Protein AF-A0A1C2GL85-F1 (afdb_monomer)

Solvent-accessible surface area (backbone atoms only — not comparable to full-atom values): 6783 Å² total; per-residue (Å²): 135,82,79,80,76,78,72,46,73,66,48,56,49,53,23,52,53,32,42,48,67,6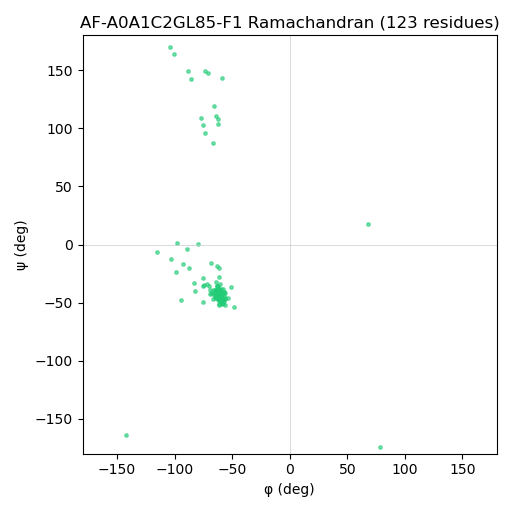2,24,60,79,27,53,55,31,59,80,40,59,85,37,67,68,52,50,49,59,36,50,72,70,72,46,60,69,70,58,51,50,51,50,23,42,49,40,22,52,33,21,50,43,65,75,44,99,60,60,70,67,62,38,53,52,32,53,50,53,53,48,52,51,27,53,50,47,23,52,51,32,37,74,73,74,34,91,44,71,66,23,51,46,24,52,52,54,43,52,37,50,52,50,19,52,56,33,48,49,57,72,77,111

Structure (mmCIF, N/CA/C/O backbone):
data_AF-A0A1C2GL85-F1
#
_entry.id   AF-A0A1C2GL85-F1
#
loop_
_atom_site.group_PDB
_atom_site.id
_atom_site.type_symbol
_atom_site.label_atom_id
_atom_site.label_alt_id
_atom_site.label_comp_id
_atom_site.label_asym_id
_atom_site.label_entity_id
_atom_site.label_seq_id
_atom_site.pdbx_PDB_ins_code
_atom_site.Cartn_x
_atom_site.Cartn_y
_atom_site.Cartn_z
_atom_site.occupancy
_atom_site.B_iso_or_equiv
_atom_site.auth_seq_id
_atom_site.auth_comp_id
_atom_site.auth_asym_id
_atom_site.auth_atom_id
_atom_site.pdbx_PDB_model_num
ATOM 1 N N . MET A 1 1 ? -15.290 -20.965 23.414 1.00 40.91 1 MET A N 1
ATOM 2 C CA . MET A 1 1 ? -14.729 -19.847 24.200 1.00 40.91 1 MET A CA 1
ATOM 3 C C . MET A 1 1 ? -14.208 -18.821 23.206 1.00 40.91 1 MET A C 1
ATOM 5 O O . MET A 1 1 ? -13.101 -18.961 22.709 1.00 40.91 1 MET A O 1
ATOM 9 N N . THR A 1 2 ? -15.055 -17.884 22.784 1.00 45.62 2 THR A N 1
ATOM 10 C CA . THR A 1 2 ? -14.662 -16.800 21.875 1.00 45.62 2 THR A CA 1
ATOM 11 C C . THR A 1 2 ? -13.901 -15.774 22.701 1.00 45.62 2 THR A C 1
ATOM 13 O O . THR A 1 2 ? -14.477 -15.135 23.577 1.00 45.62 2 THR A O 1
ATOM 16 N N . THR A 1 3 ? -12.591 -15.668 22.499 1.00 53.28 3 THR A N 1
ATOM 17 C CA . THR A 1 3 ? -11.799 -14.589 23.093 1.00 53.28 3 THR A CA 1
ATOM 18 C C . THR A 1 3 ? -12.322 -13.268 22.548 1.00 53.28 3 THR A C 1
ATOM 20 O O . THR A 1 3 ? -12.123 -12.974 21.369 1.00 53.28 3 THR A O 1
ATOM 23 N N . ASP A 1 4 ? -13.012 -12.507 23.389 1.00 55.94 4 ASP A N 1
ATOM 24 C CA . ASP A 1 4 ? -13.509 -11.177 23.065 1.00 55.94 4 ASP A CA 1
ATOM 25 C C . ASP A 1 4 ? -12.302 -10.265 22.778 1.00 55.94 4 ASP A C 1
ATOM 27 O O . ASP A 1 4 ? -11.515 -9.924 23.671 1.00 55.94 4 ASP A O 1
ATOM 31 N N . LYS A 1 5 ? -12.051 -9.972 21.495 1.00 62.50 5 LYS A N 1
ATOM 32 C CA . LYS A 1 5 ? -10.916 -9.142 21.074 1.00 62.50 5 LYS A CA 1
ATOM 33 C C . LYS A 1 5 ? -11.233 -7.695 21.429 1.00 62.50 5 LYS A C 1
ATOM 35 O O . LYS A 1 5 ? -11.849 -6.967 20.661 1.00 62.50 5 LYS A O 1
ATOM 40 N N . LYS A 1 6 ? -10.750 -7.235 22.583 1.00 73.69 6 LYS A N 1
ATOM 41 C CA . LYS A 1 6 ? -10.899 -5.830 22.977 1.00 73.69 6 LYS A CA 1
ATOM 42 C C . LYS A 1 6 ? -10.151 -4.909 22.004 1.00 73.69 6 LYS A C 1
ATOM 44 O O . LYS A 1 6 ? -8.920 -4.855 22.009 1.00 73.69 6 LYS A O 1
ATOM 49 N N . VAL A 1 7 ? -10.891 -4.138 21.207 1.00 84.69 7 VAL A N 1
ATOM 50 C CA . VAL A 1 7 ? -10.328 -3.087 20.347 1.00 84.69 7 VAL A CA 1
ATOM 51 C C . VAL A 1 7 ? -9.723 -1.986 21.219 1.00 84.69 7 VAL A C 1
ATOM 53 O O . VAL A 1 7 ? -10.416 -1.345 22.011 1.00 84.69 7 VAL A O 1
ATOM 56 N N . THR A 1 8 ? -8.419 -1.741 21.082 1.00 92.50 8 THR A N 1
ATOM 57 C CA . THR A 1 8 ? -7.708 -0.714 21.863 1.00 92.50 8 THR A CA 1
ATOM 58 C C . THR A 1 8 ? -7.485 0.564 21.051 1.00 92.50 8 THR A C 1
ATOM 60 O O . THR A 1 8 ? -7.555 0.561 19.820 1.00 92.50 8 THR A O 1
ATOM 63 N N . LYS A 1 9 ? -7.150 1.677 21.725 1.00 91.50 9 LYS A N 1
ATOM 64 C CA . LYS A 1 9 ? -6.709 2.911 21.043 1.00 91.50 9 LYS A CA 1
ATOM 65 C C . LYS A 1 9 ? -5.484 2.653 20.156 1.00 91.50 9 LYS A C 1
ATOM 67 O O . LYS A 1 9 ? -5.448 3.131 19.028 1.00 91.50 9 LYS A O 1
ATOM 72 N N . ALA A 1 10 ? -4.536 1.844 20.633 1.00 93.00 10 ALA A N 1
ATOM 73 C CA . ALA A 1 10 ? -3.351 1.460 19.871 1.00 93.00 10 ALA A CA 1
ATOM 74 C C . ALA A 1 10 ? -3.717 0.716 18.577 1.00 93.00 10 ALA A C 1
ATOM 76 O O . ALA A 1 10 ? -3.162 1.018 17.527 1.00 93.00 10 ALA A O 1
ATOM 77 N N . THR A 1 11 ? -4.710 -0.180 18.620 1.00 93.12 11 THR A N 1
ATOM 78 C CA . THR A 1 11 ? -5.214 -0.888 17.431 1.00 93.12 11 THR A CA 1
ATOM 79 C C . THR A 1 11 ? -5.676 0.091 16.350 1.00 93.12 11 THR A C 1
ATOM 81 O O . THR A 1 11 ? -5.276 -0.033 15.195 1.00 93.12 11 THR A O 1
ATOM 84 N N . LYS A 1 12 ? -6.460 1.108 16.731 1.00 93.38 12 LYS A N 1
ATOM 85 C CA . LYS A 1 12 ? -6.938 2.142 15.800 1.00 93.38 12 LYS A CA 1
ATOM 86 C C . LYS A 1 12 ? -5.801 2.993 15.240 1.00 93.38 12 LYS A C 1
ATOM 88 O O . LYS A 1 12 ? -5.792 3.274 14.047 1.00 93.38 12 LYS A O 1
ATOM 93 N N . VAL A 1 13 ? -4.843 3.376 16.084 1.00 96.38 13 VAL A N 1
ATOM 94 C CA . VAL A 1 13 ? -3.675 4.165 15.667 1.00 96.38 13 VAL A CA 1
ATOM 95 C C . VAL A 1 13 ? -2.826 3.390 14.657 1.00 96.38 13 VAL A C 1
ATOM 97 O O . VAL A 1 13 ? -2.493 3.937 13.611 1.00 96.38 13 VAL A O 1
ATOM 100 N N . ILE A 1 14 ? -2.538 2.110 14.912 1.00 96.50 14 ILE A N 1
ATOM 101 C CA . ILE A 1 14 ? -1.750 1.270 13.996 1.00 96.50 14 ILE A CA 1
ATOM 102 C C . ILE A 1 14 ? -2.455 1.126 12.644 1.00 96.50 14 ILE A C 1
ATOM 104 O O . ILE A 1 14 ? -1.814 1.305 11.608 1.00 96.50 14 ILE A O 1
ATOM 108 N N . TYR A 1 15 ? -3.769 0.869 12.640 1.00 96.12 15 TYR A N 1
ATOM 109 C CA . TYR A 1 15 ? -4.556 0.823 11.404 1.00 96.12 15 TYR A CA 1
ATOM 110 C C . TYR A 1 15 ? -4.432 2.124 10.606 1.00 96.12 15 TYR A C 1
ATOM 112 O O . TYR A 1 15 ? -4.089 2.084 9.428 1.00 96.12 15 TYR A O 1
ATOM 120 N N . TRP A 1 16 ? -4.671 3.280 11.229 1.00 97.19 16 TRP A N 1
ATOM 121 C CA . TRP A 1 16 ? -4.659 4.548 10.499 1.00 97.19 16 TRP A CA 1
ATOM 122 C C . TRP A 1 16 ? -3.263 4.949 10.024 1.00 97.19 16 TRP A C 1
ATOM 124 O O . TRP A 1 16 ? -3.134 5.392 8.888 1.00 97.19 16 TRP A O 1
ATOM 134 N N . ILE A 1 17 ? -2.214 4.734 10.826 1.00 97.62 17 ILE A N 1
ATOM 135 C CA . ILE A 1 17 ? -0.831 5.015 10.407 1.00 97.62 17 ILE A CA 1
ATOM 136 C C . ILE A 1 17 ? -0.459 4.161 9.194 1.00 97.62 17 ILE A C 1
ATOM 138 O O . ILE A 1 17 ? -0.019 4.696 8.179 1.00 97.62 17 ILE A O 1
ATOM 142 N N . THR A 1 18 ? -0.663 2.844 9.277 1.00 97.31 18 THR A N 1
ATOM 143 C CA . THR A 1 18 ? -0.312 1.927 8.179 1.00 97.31 18 THR A CA 1
ATOM 144 C C . THR A 1 18 ? -1.146 2.196 6.928 1.00 97.31 18 THR A C 1
ATOM 146 O O . THR A 1 18 ? -0.604 2.223 5.829 1.00 97.31 18 THR A O 1
ATOM 149 N N . THR A 1 19 ? -2.439 2.488 7.080 1.00 96.88 19 THR A N 1
ATOM 150 C CA . THR A 1 19 ? -3.327 2.822 5.956 1.00 96.88 19 THR A CA 1
ATOM 151 C C . THR A 1 19 ? -2.920 4.124 5.273 1.00 96.88 19 THR A C 1
ATOM 153 O O . THR A 1 19 ? -2.820 4.157 4.049 1.00 96.88 19 THR A O 1
ATOM 156 N N . CYS A 1 20 ? -2.628 5.183 6.033 1.00 97.00 20 CYS A N 1
ATOM 157 C CA . CYS A 1 20 ? -2.162 6.450 5.469 1.00 97.00 20 CYS A CA 1
ATOM 158 C C . CYS A 1 20 ? -0.806 6.300 4.771 1.00 97.00 20 CYS A C 1
ATOM 160 O O . CYS A 1 20 ? -0.614 6.873 3.701 1.00 97.00 20 CYS A O 1
ATOM 162 N N . LEU A 1 21 ? 0.108 5.507 5.339 1.00 97.12 21 LEU A N 1
ATOM 163 C CA . LEU A 1 21 ? 1.424 5.254 4.753 1.00 97.12 21 LEU A CA 1
ATOM 164 C C . LEU A 1 21 ? 1.331 4.546 3.392 1.00 97.12 21 LEU A C 1
ATOM 166 O O . LEU A 1 21 ? 2.109 4.858 2.496 1.00 97.12 21 LEU A O 1
ATOM 170 N N . ILE A 1 22 ? 0.359 3.643 3.216 1.00 96.69 22 ILE A N 1
ATOM 171 C CA . ILE A 1 22 ? 0.082 3.017 1.917 1.00 96.69 22 ILE A CA 1
ATOM 172 C C . ILE A 1 22 ? -0.638 3.973 0.972 1.00 96.69 22 ILE A C 1
ATOM 174 O O . ILE A 1 22 ? -0.231 4.091 -0.178 1.00 96.69 22 ILE A O 1
ATOM 178 N N . ALA A 1 23 ? -1.716 4.613 1.429 1.00 95.94 23 ALA A N 1
ATOM 179 C CA . ALA A 1 23 ? -2.683 5.266 0.552 1.00 95.94 23 ALA A CA 1
ATOM 180 C C . ALA A 1 23 ? -2.252 6.668 0.097 1.00 95.94 23 ALA A C 1
ATOM 182 O O . ALA A 1 23 ? -2.446 7.010 -1.069 1.00 95.94 23 ALA A O 1
ATOM 183 N N . LEU A 1 24 ? -1.654 7.480 0.978 1.00 95.25 24 LEU A N 1
ATOM 184 C CA . LEU A 1 24 ? -1.307 8.870 0.654 1.00 95.25 24 LEU A CA 1
ATOM 185 C C . LEU A 1 24 ? -0.343 8.995 -0.539 1.00 95.25 24 LEU A C 1
ATOM 187 O O . LEU A 1 24 ? -0.623 9.824 -1.408 1.00 95.25 24 LEU A O 1
ATOM 191 N N . PRO A 1 25 ? 0.724 8.176 -0.660 1.00 93.19 25 PRO A N 1
ATOM 192 C CA . PRO A 1 25 ? 1.623 8.252 -1.813 1.00 93.19 25 PRO A CA 1
ATOM 193 C C . PRO A 1 25 ? 0.959 7.920 -3.158 1.00 93.19 25 PRO A C 1
ATOM 195 O O . PRO A 1 25 ? 1.492 8.289 -4.197 1.00 93.19 25 PRO A O 1
ATOM 198 N N . GLN A 1 26 ? -0.199 7.249 -3.161 1.00 93.19 26 GLN A N 1
ATOM 199 C CA . GLN A 1 26 ? -0.866 6.793 -4.390 1.00 93.19 26 GLN A CA 1
ATOM 200 C C . GLN A 1 26 ? -1.895 7.790 -4.935 1.00 93.19 26 GLN A C 1
ATOM 202 O O . GLN A 1 26 ? -2.313 7.694 -6.092 1.00 93.19 26 GLN A O 1
ATOM 207 N N . LEU A 1 27 ? -2.323 8.755 -4.115 1.00 93.25 27 LEU A N 1
ATOM 208 C CA . LEU A 1 27 ? -3.316 9.762 -4.501 1.00 93.25 27 LEU A CA 1
ATOM 209 C C . LEU A 1 27 ? -2.875 10.648 -5.679 1.00 93.25 27 LEU A C 1
ATOM 211 O O . LEU A 1 27 ? -3.717 10.937 -6.528 1.00 93.25 27 LEU A O 1
ATOM 215 N N . PRO A 1 28 ? -1.596 11.061 -5.798 1.00 88.88 28 PRO A N 1
ATOM 216 C CA . PRO A 1 28 ? -1.151 11.860 -6.938 1.00 88.88 28 PRO A CA 1
ATOM 217 C C . PRO A 1 28 ? -1.152 11.100 -8.270 1.00 88.88 28 PRO A C 1
ATOM 219 O O . PRO A 1 28 ? -1.096 11.741 -9.317 1.00 88.88 28 PRO A O 1
ATOM 222 N N . GLY A 1 29 ? -1.218 9.761 -8.247 1.00 82.81 29 GLY A N 1
ATOM 223 C CA . GLY A 1 29 ? -1.035 8.898 -9.416 1.00 82.81 29 GLY A CA 1
ATOM 224 C C . GLY A 1 29 ? -1.855 9.339 -10.626 1.00 82.81 29 GLY A C 1
ATOM 225 O O . GLY A 1 29 ? -1.282 9.608 -11.679 1.00 82.81 29 GLY A O 1
ATOM 226 N N . ALA A 1 30 ? -3.169 9.509 -10.462 1.00 85.19 30 ALA A N 1
ATOM 227 C CA . ALA A 1 30 ? -4.066 9.937 -11.538 1.00 85.19 30 ALA A CA 1
ATOM 228 C C . ALA A 1 30 ? -3.742 11.330 -12.121 1.00 85.19 30 ALA A C 1
ATOM 230 O O . ALA A 1 30 ? -4.003 11.583 -13.295 1.00 85.19 30 ALA A O 1
ATOM 231 N N . PHE A 1 31 ? -3.147 12.229 -11.334 1.00 84.12 31 PHE A N 1
ATOM 232 C CA . PHE A 1 31 ? -2.786 13.581 -11.778 1.00 84.12 31 PHE A CA 1
ATOM 233 C C . PHE A 1 31 ? -1.399 13.642 -12.434 1.00 84.12 31 PHE A C 1
ATOM 235 O O . PHE A 1 31 ? -1.111 14.572 -13.186 1.00 84.12 31 PHE A O 1
ATOM 242 N N . MET A 1 32 ? -0.539 12.652 -12.176 1.00 83.62 32 MET A N 1
ATOM 243 C CA . MET A 1 32 ? 0.856 12.635 -12.630 1.00 83.62 32 MET A CA 1
ATOM 244 C C . MET A 1 32 ? 1.097 11.814 -13.904 1.00 83.62 32 MET A C 1
ATOM 246 O O . MET A 1 32 ? 2.228 11.773 -14.388 1.00 83.62 32 MET A O 1
ATOM 250 N N . ILE A 1 33 ? 0.055 11.219 -14.492 1.00 83.56 33 ILE A N 1
ATOM 251 C CA . ILE A 1 33 ? 0.134 10.327 -15.665 1.00 83.56 33 ILE A CA 1
ATOM 252 C C . ILE A 1 33 ? 0.929 10.933 -16.837 1.00 83.56 33 ILE A C 1
ATOM 254 O O . ILE A 1 33 ? 1.665 10.232 -17.527 1.00 83.56 33 ILE A O 1
ATOM 258 N N . ASN A 1 34 ? 0.815 12.243 -17.063 1.00 82.69 34 ASN A N 1
ATOM 259 C CA . ASN A 1 34 ? 1.470 12.908 -18.193 1.00 82.69 34 ASN A CA 1
ATOM 260 C C . ASN A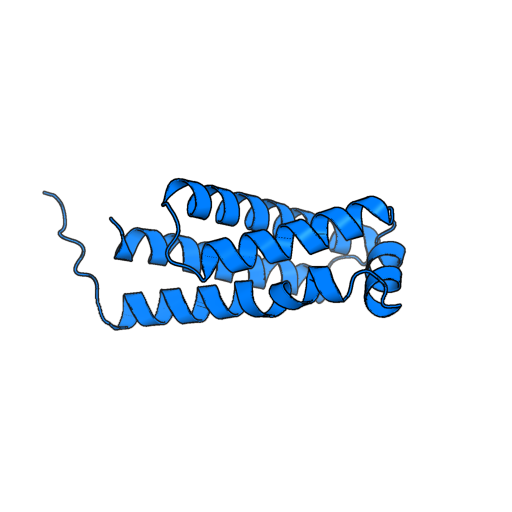 1 34 ? 2.890 13.412 -17.898 1.00 82.69 34 ASN A C 1
ATOM 262 O O . ASN A 1 34 ? 3.544 13.915 -18.815 1.00 82.69 34 ASN A O 1
ATOM 266 N N . THR A 1 35 ? 3.366 13.279 -16.658 1.00 85.00 35 THR A N 1
ATOM 267 C CA . THR A 1 35 ? 4.696 13.750 -16.253 1.00 85.00 35 THR A CA 1
ATOM 268 C C . THR A 1 35 ? 5.799 12.851 -16.803 1.00 85.00 35 THR A C 1
ATOM 270 O O . THR A 1 35 ? 5.620 11.640 -16.952 1.00 85.00 35 THR A O 1
ATOM 273 N N . ASP A 1 36 ? 6.965 13.436 -17.072 1.00 83.88 36 ASP A N 1
ATOM 274 C CA . ASP A 1 36 ? 8.118 12.680 -17.570 1.00 83.88 36 ASP A CA 1
ATOM 275 C C . ASP A 1 36 ? 8.611 11.653 -16.549 1.00 83.88 36 ASP A C 1
ATOM 277 O O . ASP A 1 36 ? 9.017 10.564 -16.933 1.00 83.88 36 ASP A O 1
ATOM 281 N N . ILE A 1 37 ? 8.475 11.950 -15.253 1.00 78.94 37 ILE A N 1
ATOM 282 C CA . ILE A 1 37 ? 8.810 11.029 -14.159 1.00 78.94 37 ILE A CA 1
ATOM 283 C C . ILE A 1 37 ? 7.982 9.740 -14.265 1.00 78.94 37 ILE A C 1
ATOM 285 O O . ILE A 1 37 ? 8.539 8.644 -14.222 1.00 78.94 37 ILE A O 1
ATOM 289 N N . ALA A 1 38 ? 6.662 9.854 -14.455 1.00 76.75 38 ALA A N 1
ATOM 290 C CA . ALA A 1 38 ? 5.787 8.689 -14.586 1.00 76.75 38 ALA A CA 1
ATOM 291 C C . ALA A 1 38 ? 6.128 7.862 -15.840 1.00 76.75 38 ALA A C 1
ATOM 293 O O . ALA A 1 38 ? 6.252 6.634 -15.777 1.00 76.75 38 ALA A O 1
ATOM 294 N N . LYS A 1 39 ? 6.345 8.541 -16.973 1.00 79.94 39 LYS A N 1
ATOM 295 C CA . LYS A 1 39 ? 6.694 7.897 -18.248 1.00 79.94 39 LYS A CA 1
ATOM 296 C C . LYS A 1 39 ? 8.047 7.188 -18.189 1.00 79.94 39 LYS A C 1
ATOM 298 O O . LYS A 1 39 ? 8.162 6.073 -18.684 1.00 79.94 39 LYS A O 1
ATOM 303 N N . GLN A 1 40 ? 9.054 7.806 -17.573 1.00 81.56 40 GLN A N 1
ATOM 304 C CA . GLN A 1 40 ? 10.388 7.223 -17.429 1.00 81.56 40 GLN A CA 1
ATOM 305 C C . GLN A 1 40 ? 10.380 6.018 -16.487 1.00 81.56 40 GLN A C 1
ATOM 307 O O . GLN A 1 40 ? 10.976 4.998 -16.821 1.00 81.56 40 GLN A O 1
ATOM 312 N N . GLY A 1 41 ? 9.656 6.092 -15.363 1.00 76.31 41 GLY A N 1
ATOM 313 C CA . GLY A 1 41 ? 9.571 4.985 -14.406 1.00 76.31 41 GLY A CA 1
ATOM 314 C C . GLY A 1 41 ? 8.985 3.706 -15.012 1.00 76.31 41 GLY A C 1
ATOM 315 O O . GLY A 1 41 ? 9.479 2.613 -14.753 1.00 76.31 41 GLY A O 1
ATOM 316 N N . THR A 1 42 ? 7.973 3.826 -15.874 1.00 77.88 42 THR A N 1
ATOM 317 C CA . THR A 1 42 ? 7.370 2.656 -16.540 1.00 77.88 42 THR A CA 1
ATOM 318 C C . THR A 1 42 ? 8.119 2.200 -17.784 1.00 77.88 42 THR A C 1
ATOM 320 O O . THR A 1 42 ? 8.204 0.995 -18.020 1.00 77.88 42 THR A O 1
ATOM 323 N N . ALA A 1 43 ? 8.727 3.126 -18.530 1.00 84.06 43 ALA A N 1
ATOM 324 C CA . ALA A 1 43 ? 9.608 2.786 -19.643 1.00 84.06 43 ALA A CA 1
ATOM 325 C C . ALA A 1 43 ? 10.850 2.011 -19.177 1.00 84.06 43 ALA A C 1
ATOM 327 O O . ALA A 1 43 ? 11.245 1.054 -19.839 1.00 84.06 43 ALA A O 1
ATOM 328 N N . HIS A 1 44 ? 11.420 2.377 -18.022 1.00 85.88 44 HIS A N 1
ATOM 329 C CA . HIS A 1 44 ? 12.532 1.656 -17.390 1.00 85.88 44 HIS A CA 1
ATOM 330 C C . HIS A 1 44 ? 12.182 0.188 -17.116 1.00 85.88 44 HIS A C 1
ATOM 332 O O . HIS A 1 44 ? 12.970 -0.705 -17.401 1.00 85.88 44 HIS A O 1
ATOM 338 N N . LEU A 1 45 ? 10.952 -0.068 -16.662 1.00 85.56 45 LEU A N 1
ATOM 339 C CA . LEU A 1 45 ? 10.437 -1.418 -16.413 1.00 85.56 45 LEU A CA 1
ATOM 340 C C . LEU A 1 45 ? 9.973 -2.156 -17.685 1.00 85.56 45 LEU A C 1
ATOM 342 O O . LEU A 1 45 ? 9.473 -3.277 -17.591 1.00 85.56 45 LEU A O 1
ATOM 346 N N . GLY A 1 46 ? 10.085 -1.542 -18.867 1.00 86.75 46 GLY A N 1
ATOM 347 C CA . GLY A 1 46 ? 9.618 -2.118 -20.133 1.00 86.75 46 GLY A CA 1
ATOM 348 C C . GLY A 1 46 ? 8.093 -2.239 -20.246 1.00 86.75 46 GLY A C 1
ATOM 349 O O . GLY A 1 46 ? 7.597 -2.998 -21.082 1.00 86.75 46 GLY A O 1
ATOM 350 N N . LEU A 1 47 ? 7.335 -1.519 -19.412 1.00 87.38 47 LEU A N 1
ATOM 351 C CA . LEU A 1 47 ? 5.875 -1.595 -19.376 1.00 87.38 47 LEU A CA 1
ATOM 352 C C . LEU A 1 47 ? 5.241 -0.654 -20.413 1.00 87.38 47 LEU A C 1
ATOM 354 O O . LEU A 1 47 ? 5.712 0.469 -20.613 1.00 87.38 47 LEU A O 1
ATOM 358 N N . PRO A 1 48 ? 4.139 -1.065 -21.064 1.00 89.06 48 PRO A N 1
ATOM 359 C CA . PRO A 1 48 ? 3.458 -0.212 -22.024 1.00 89.06 48 PRO A CA 1
ATOM 360 C C . PRO A 1 48 ? 2.744 0.953 -21.327 1.00 89.06 48 PRO A C 1
ATOM 362 O O . PRO A 1 48 ? 2.202 0.816 -20.231 1.00 89.06 48 PRO A O 1
ATOM 365 N N . HIS A 1 49 ? 2.668 2.101 -22.007 1.00 85.69 49 HIS A N 1
ATOM 366 C CA . HIS A 1 49 ? 2.105 3.325 -21.428 1.00 85.69 49 HIS A CA 1
ATOM 367 C C . HIS A 1 49 ? 0.650 3.170 -20.955 1.00 85.69 49 HIS A C 1
ATOM 369 O O . HIS A 1 49 ? 0.296 3.692 -19.905 1.00 85.69 49 HIS A O 1
ATOM 375 N N . TRP A 1 50 ? -0.196 2.426 -21.676 1.00 88.25 50 TRP A N 1
ATOM 376 C CA . TRP A 1 50 ? -1.592 2.220 -21.269 1.00 88.25 50 TRP A CA 1
ATOM 377 C C . TRP A 1 50 ? -1.712 1.524 -19.902 1.00 88.25 50 TRP A C 1
ATOM 379 O O . TRP A 1 50 ? -2.600 1.873 -19.128 1.00 88.25 50 TRP A O 1
ATOM 389 N N . LEU A 1 51 ? -0.785 0.616 -19.570 1.00 89.00 51 LEU A N 1
ATOM 390 C CA . LEU A 1 51 ? -0.767 -0.091 -18.287 1.00 89.00 51 LEU A CA 1
ATOM 391 C C . LEU A 1 51 ? -0.358 0.844 -17.146 1.00 89.00 51 LEU A C 1
ATOM 393 O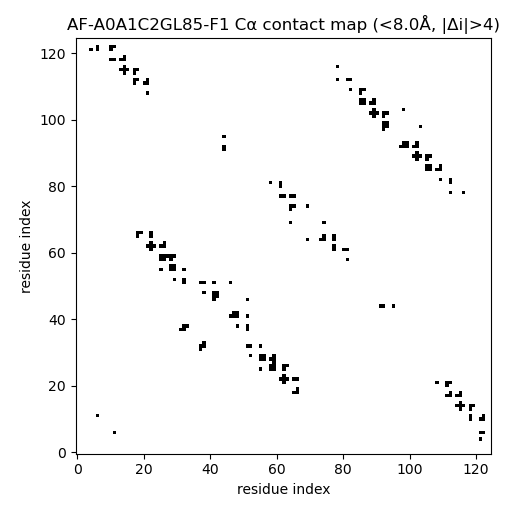 O . LEU A 1 51 ? -0.882 0.742 -16.041 1.00 89.00 51 LEU A O 1
ATOM 397 N N . MET A 1 52 ? 0.534 1.800 -17.419 1.00 86.50 52 MET A N 1
ATOM 398 C CA . MET A 1 52 ? 0.847 2.871 -16.473 1.00 86.50 52 MET A CA 1
ATOM 399 C C . MET A 1 52 ? -0.400 3.694 -16.142 1.00 86.50 52 MET A C 1
ATOM 401 O O . MET A 1 52 ? -0.686 3.915 -14.970 1.00 86.50 52 MET A O 1
ATOM 405 N N . VAL A 1 53 ? -1.142 4.137 -17.166 1.00 90.31 53 VAL A N 1
ATOM 406 C CA . VAL A 1 53 ? -2.378 4.920 -16.994 1.00 90.31 53 VAL A CA 1
ATOM 407 C C . VAL A 1 53 ? -3.381 4.146 -16.137 1.00 90.31 53 VAL A C 1
ATOM 409 O O . VAL A 1 53 ? -3.913 4.689 -15.167 1.00 90.31 53 VAL A O 1
ATOM 412 N N . GLU A 1 54 ? -3.602 2.873 -16.466 1.00 92.31 54 GLU A N 1
ATOM 413 C CA . GLU A 1 54 ? -4.493 1.980 -15.725 1.00 92.31 54 GLU A CA 1
ATOM 414 C C . GLU A 1 54 ? -4.066 1.840 -14.258 1.00 92.31 54 GLU A C 1
ATOM 416 O O . GLU A 1 54 ? -4.870 2.085 -13.357 1.00 92.31 54 GLU A O 1
ATOM 421 N N . ALA A 1 55 ? -2.792 1.525 -14.008 1.00 91.12 55 ALA A N 1
ATOM 422 C CA . ALA A 1 55 ? -2.257 1.363 -12.660 1.00 91.12 55 ALA A CA 1
ATOM 423 C C . ALA A 1 55 ? -2.336 2.664 -11.847 1.00 91.12 55 ALA A C 1
ATOM 425 O O . ALA A 1 55 ? -2.703 2.635 -10.672 1.00 91.12 55 ALA A O 1
ATOM 426 N N . SER A 1 56 ? -2.047 3.817 -12.456 1.00 91.75 56 SER A N 1
ATOM 427 C CA . SER A 1 56 ? -2.148 5.124 -11.801 1.00 91.75 56 SER A CA 1
ATOM 428 C C . SER A 1 56 ? -3.579 5.440 -11.363 1.00 91.75 56 SER A C 1
ATOM 430 O O . SER A 1 56 ? -3.788 5.836 -10.216 1.00 91.75 56 SER A O 1
ATOM 432 N N . ILE A 1 57 ? -4.568 5.233 -12.239 1.00 93.94 57 ILE A N 1
ATOM 433 C CA . ILE A 1 57 ? -5.984 5.458 -11.911 1.00 93.94 57 ILE A CA 1
ATOM 434 C C . ILE A 1 57 ? -6.449 4.452 -10.851 1.00 93.94 57 ILE A C 1
ATOM 436 O O . ILE A 1 57 ? -7.055 4.842 -9.849 1.00 93.94 57 ILE A O 1
ATOM 440 N N . GLY A 1 58 ? -6.129 3.169 -11.040 1.00 95.12 58 GLY A N 1
ATOM 441 C CA . GLY A 1 58 ? -6.494 2.091 -10.124 1.00 95.12 58 GLY A CA 1
ATOM 442 C C . GLY A 1 58 ? -5.942 2.304 -8.715 1.00 95.12 58 GLY A C 1
ATOM 443 O O . GLY A 1 58 ? -6.691 2.213 -7.743 1.00 95.12 58 GLY A O 1
ATOM 444 N N . ASN A 1 59 ? -4.666 2.682 -8.592 1.00 94.56 59 ASN A N 1
ATOM 445 C CA . ASN A 1 59 ? -4.029 2.964 -7.305 1.00 94.56 59 ASN A CA 1
ATOM 446 C C . ASN A 1 59 ? -4.657 4.180 -6.606 1.00 94.56 59 ASN A C 1
ATOM 448 O O . ASN A 1 59 ? -4.869 4.143 -5.392 1.00 94.56 59 ASN A O 1
ATOM 452 N N . THR A 1 60 ? -5.015 5.236 -7.345 1.00 95.50 60 THR A N 1
ATOM 453 C CA . THR A 1 60 ? -5.724 6.390 -6.770 1.00 95.50 60 THR A CA 1
ATOM 454 C C . THR A 1 60 ? -7.113 5.992 -6.252 1.00 95.50 60 THR A C 1
ATOM 456 O O . THR A 1 60 ? -7.463 6.340 -5.123 1.00 95.50 60 THR A O 1
ATOM 459 N N . ILE A 1 61 ? -7.886 5.209 -7.015 1.00 96.50 61 ILE A N 1
ATOM 460 C CA . ILE A 1 61 ? -9.200 4.703 -6.575 1.00 96.50 61 ILE A CA 1
ATOM 461 C C . ILE A 1 61 ? -9.050 3.800 -5.344 1.00 96.50 61 ILE A C 1
ATOM 463 O O . ILE A 1 61 ? -9.756 3.987 -4.351 1.00 96.50 61 ILE A O 1
ATOM 467 N N . GLY A 1 62 ? -8.105 2.858 -5.371 1.00 96.50 62 GLY A N 1
ATOM 468 C CA . GLY A 1 62 ? -7.824 1.964 -4.250 1.00 96.50 62 GLY A CA 1
ATOM 469 C C . GLY A 1 62 ? -7.454 2.729 -2.978 1.00 96.50 62 GLY A C 1
ATOM 470 O O . GLY A 1 62 ? -7.963 2.425 -1.899 1.00 96.50 62 GLY A O 1
ATOM 471 N N . ALA A 1 63 ? -6.626 3.769 -3.095 1.00 97.00 63 ALA A N 1
ATOM 472 C CA . ALA A 1 63 ? -6.243 4.612 -1.966 1.00 97.00 63 ALA A CA 1
ATOM 473 C C . ALA A 1 63 ? -7.441 5.349 -1.351 1.00 97.00 63 ALA A C 1
ATOM 475 O O . ALA A 1 63 ? -7.578 5.386 -0.126 1.00 97.00 63 ALA A O 1
ATOM 476 N N . LEU A 1 64 ? -8.342 5.880 -2.184 1.00 96.75 64 LEU A N 1
ATOM 477 C CA . LEU A 1 64 ? -9.581 6.504 -1.713 1.00 96.75 64 LEU A CA 1
ATOM 478 C C . LEU A 1 64 ? -10.480 5.497 -0.984 1.00 96.75 64 LEU A C 1
ATOM 480 O O . LEU A 1 64 ? -11.004 5.814 0.085 1.00 96.75 64 LEU A O 1
ATOM 484 N N . ILE A 1 65 ? -10.607 4.272 -1.508 1.00 96.88 65 ILE A N 1
ATOM 485 C CA . ILE A 1 65 ? -11.384 3.200 -0.867 1.00 96.88 65 ILE A CA 1
ATOM 486 C C . ILE A 1 65 ? -10.834 2.864 0.528 1.00 96.88 65 ILE A C 1
ATOM 488 O O . ILE A 1 65 ? -11.615 2.647 1.459 1.00 96.88 65 ILE A O 1
ATOM 492 N N . LEU A 1 66 ? -9.509 2.837 0.698 1.00 96.31 66 LEU A N 1
ATOM 493 C CA . LEU A 1 66 ? -8.887 2.549 1.994 1.00 96.31 66 LEU A CA 1
ATOM 494 C C . LEU A 1 66 ? -9.100 3.679 3.017 1.00 96.31 66 LEU A C 1
ATOM 496 O O . LEU A 1 66 ? -9.416 3.400 4.182 1.00 96.31 66 LEU A O 1
ATOM 500 N N . LEU A 1 67 ? -8.957 4.939 2.589 1.00 95.69 67 LEU A N 1
ATOM 501 C CA . LEU A 1 67 ? -9.020 6.120 3.461 1.00 95.69 67 LEU A CA 1
ATOM 502 C C . LEU A 1 67 ? -10.445 6.481 3.901 1.00 95.69 67 LEU A C 1
ATOM 504 O O . LEU A 1 67 ? -10.648 6.926 5.031 1.00 95.69 67 LEU A O 1
ATOM 508 N N . ILE A 1 68 ? -11.434 6.287 3.031 1.00 94.25 68 ILE A N 1
ATOM 509 C CA . ILE A 1 68 ? -12.827 6.674 3.281 1.00 94.25 68 ILE A CA 1
ATOM 510 C C . ILE A 1 68 ? -13.571 5.519 3.987 1.00 94.25 68 ILE A C 1
ATOM 512 O O . ILE A 1 68 ? -13.234 4.340 3.810 1.00 94.25 68 ILE A O 1
ATOM 516 N N . PRO A 1 69 ? -14.581 5.801 4.833 1.00 88.44 69 PRO A N 1
ATOM 517 C CA . PRO A 1 69 ? -15.491 4.774 5.340 1.00 88.44 69 PRO A CA 1
ATOM 518 C C . PRO A 1 69 ? -16.354 4.194 4.202 1.00 88.44 69 PRO A C 1
ATOM 520 O O . PRO A 1 69 ? -17.458 4.656 3.939 1.00 88.44 69 PRO A O 1
ATOM 523 N N . MET A 1 70 ? -15.825 3.174 3.525 1.00 91.81 70 MET A N 1
ATOM 524 C CA . MET A 1 70 ? -16.491 2.416 2.459 1.00 91.81 70 MET A CA 1
ATOM 525 C C . MET A 1 70 ? -16.972 1.041 2.944 1.00 91.81 70 MET A C 1
ATOM 527 O O . MET A 1 70 ? -16.614 0.584 4.032 1.00 91.81 70 MET A O 1
ATOM 531 N N . TRP A 1 71 ? -17.772 0.361 2.117 1.00 91.94 71 TRP A N 1
ATOM 532 C CA . TRP A 1 71 ? -18.251 -0.999 2.377 1.00 91.94 71 TRP A CA 1
ATOM 533 C C . TRP A 1 71 ? -17.102 -2.007 2.539 1.00 91.94 71 TRP A C 1
ATOM 535 O O . TRP A 1 71 ? -16.102 -1.929 1.828 1.00 91.94 71 TRP A O 1
ATOM 545 N N . LYS A 1 72 ? -17.269 -2.982 3.450 1.00 91.44 72 LYS A N 1
ATOM 546 C CA . LYS A 1 72 ? -16.227 -3.968 3.806 1.00 91.44 72 LYS A CA 1
ATOM 547 C C . LYS A 1 72 ? -15.672 -4.710 2.594 1.00 91.44 72 LYS A C 1
ATOM 549 O O . LYS A 1 72 ? -14.462 -4.754 2.411 1.00 91.44 72 LYS A O 1
ATOM 554 N N . TRP A 1 73 ? -16.555 -5.178 1.713 1.00 93.62 73 TRP A N 1
ATOM 555 C CA . TRP A 1 73 ? -16.131 -5.882 0.509 1.00 93.62 73 TRP A CA 1
ATOM 556 C C . TRP A 1 73 ? -15.255 -4.998 -0.391 1.00 93.62 73 TRP A C 1
ATOM 558 O O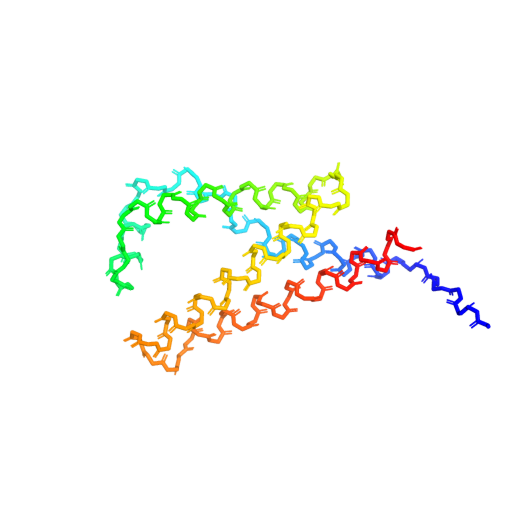 . TRP A 1 73 ? -14.199 -5.445 -0.810 1.00 93.62 73 TRP A O 1
ATOM 568 N N . LEU A 1 74 ? -15.594 -3.722 -0.616 1.00 95.19 74 LEU A N 1
ATOM 569 C CA . LEU A 1 74 ? -14.749 -2.824 -1.419 1.00 95.19 74 LEU A CA 1
ATOM 570 C C . LEU A 1 74 ? -13.343 -2.671 -0.829 1.00 95.19 74 LEU A C 1
ATOM 572 O O . LEU A 1 74 ? -12.368 -2.641 -1.577 1.00 95.19 74 LEU A O 1
ATOM 576 N N . LYS A 1 75 ? -13.228 -2.607 0.503 1.00 94.81 75 LYS A N 1
ATOM 577 C CA . LYS A 1 75 ? -11.923 -2.550 1.170 1.00 94.81 75 LYS A CA 1
ATOM 578 C C . LYS A 1 75 ? -11.126 -3.828 0.958 1.00 94.81 75 LYS A C 1
ATOM 580 O O . LYS A 1 75 ? -9.954 -3.732 0.611 1.00 94.81 75 LYS A O 1
ATOM 585 N N . ASP A 1 76 ? -11.751 -4.994 1.087 1.00 95.19 76 ASP A N 1
ATOM 586 C CA . ASP A 1 76 ? -11.086 -6.275 0.824 1.00 95.19 76 ASP A CA 1
ATOM 587 C C . ASP A 1 76 ? -10.568 -6.355 -0.620 1.00 95.19 76 ASP A C 1
ATOM 589 O O . ASP A 1 76 ? -9.422 -6.741 -0.846 1.00 95.19 76 ASP A O 1
ATOM 593 N N . TRP A 1 77 ? -11.356 -5.888 -1.594 1.00 96.81 77 TRP A N 1
ATOM 594 C CA . TRP A 1 77 ? -10.920 -5.784 -2.991 1.00 96.81 77 TRP A CA 1
ATOM 595 C C . TR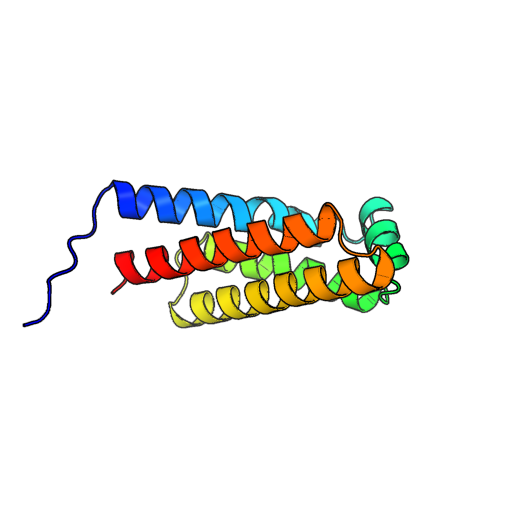P A 1 77 ? -9.741 -4.815 -3.167 1.00 96.81 77 TRP A C 1
ATOM 597 O O . TRP A 1 77 ? -8.792 -5.141 -3.879 1.00 96.81 77 TRP A O 1
ATOM 607 N N . ALA A 1 78 ? -9.748 -3.661 -2.490 1.00 96.88 78 ALA A N 1
ATOM 608 C CA . ALA A 1 78 ? -8.626 -2.721 -2.522 1.00 96.88 78 ALA A CA 1
ATOM 609 C C . ALA A 1 78 ? -7.345 -3.328 -1.919 1.00 96.88 78 ALA A C 1
ATOM 611 O O . ALA A 1 78 ? -6.265 -3.162 -2.484 1.00 96.88 78 ALA A O 1
ATOM 612 N N . TYR A 1 79 ? -7.455 -4.076 -0.816 1.00 97.44 79 TYR A N 1
ATOM 613 C CA . TYR A 1 79 ? -6.320 -4.790 -0.223 1.00 97.44 79 TYR A CA 1
ATOM 614 C C . TYR A 1 79 ? -5.743 -5.847 -1.170 1.00 97.44 79 TYR A C 1
ATOM 616 O O . TYR A 1 79 ? -4.524 -5.920 -1.323 1.00 97.44 79 TYR A O 1
ATOM 624 N N . VAL A 1 80 ? -6.594 -6.633 -1.836 1.00 97.75 80 VAL A N 1
ATOM 625 C CA . VAL A 1 80 ? -6.145 -7.629 -2.823 1.00 97.75 80 VAL A CA 1
ATOM 626 C C . VAL A 1 80 ? -5.460 -6.950 -4.009 1.00 97.75 80 VAL A C 1
ATOM 628 O O . VAL A 1 80 ? -4.366 -7.363 -4.392 1.00 97.75 80 VAL A O 1
ATOM 631 N N . ALA A 1 81 ? -6.054 -5.882 -4.546 1.00 96.94 81 ALA A N 1
ATOM 632 C CA . ALA A 1 81 ? -5.489 -5.133 -5.665 1.00 96.94 81 ALA A CA 1
ATOM 633 C C . ALA A 1 81 ? -4.097 -4.572 -5.330 1.00 96.94 81 ALA A C 1
ATOM 635 O O . ALA A 1 81 ? -3.143 -4.843 -6.055 1.00 96.94 81 ALA A O 1
ATOM 636 N N . PHE A 1 82 ? -3.939 -3.883 -4.193 1.00 97.69 82 PHE A N 1
ATOM 637 C CA . PHE A 1 82 ? -2.624 -3.395 -3.760 1.00 97.69 82 PHE A CA 1
ATOM 638 C C . PHE A 1 82 ? -1.626 -4.525 -3.493 1.00 97.69 82 PHE A C 1
ATOM 640 O O . PHE A 1 82 ? -0.442 -4.377 -3.793 1.00 97.69 82 PHE A O 1
ATOM 647 N N . GLY A 1 83 ? -2.087 -5.661 -2.965 1.00 97.94 83 GLY A N 1
ATOM 648 C CA . GLY A 1 83 ? -1.246 -6.839 -2.769 1.00 97.94 83 GLY A CA 1
ATOM 649 C C . GLY A 1 83 ? -0.662 -7.345 -4.087 1.00 97.94 83 GLY A C 1
ATOM 650 O O . GLY A 1 83 ? 0.550 -7.536 -4.186 1.00 97.94 83 GLY A O 1
ATOM 651 N N . ILE A 1 84 ? -1.503 -7.485 -5.115 1.00 97.50 84 ILE A N 1
ATOM 652 C CA . ILE A 1 84 ? -1.073 -7.864 -6.468 1.00 97.50 84 ILE A CA 1
ATOM 653 C C . ILE A 1 84 ? -0.105 -6.819 -7.031 1.00 97.50 84 ILE A C 1
ATOM 655 O O . ILE A 1 84 ? 0.935 -7.196 -7.571 1.00 97.50 84 ILE A O 1
ATOM 659 N N . THR A 1 85 ? -0.394 -5.526 -6.864 1.00 95.69 85 THR A N 1
ATOM 660 C CA . THR A 1 85 ? 0.479 -4.438 -7.330 1.00 95.69 85 THR A CA 1
ATOM 661 C C . THR A 1 85 ? 1.871 -4.517 -6.706 1.00 95.69 85 THR A C 1
ATOM 663 O O . THR A 1 85 ? 2.860 -4.455 -7.432 1.00 95.69 85 THR A O 1
ATOM 666 N N . PHE A 1 86 ? 1.985 -4.704 -5.388 1.00 97.00 86 PHE A N 1
ATOM 667 C CA . PHE A 1 86 ? 3.293 -4.779 -4.727 1.00 97.00 86 PHE A CA 1
ATOM 668 C C . PHE A 1 86 ? 4.060 -6.062 -5.060 1.00 97.00 86 PHE A C 1
ATOM 670 O O . PHE A 1 86 ? 5.275 -6.009 -5.243 1.00 97.00 86 PHE A O 1
ATOM 677 N N . ILE A 1 87 ? 3.373 -7.198 -5.213 1.00 97.62 87 ILE A N 1
ATOM 678 C CA . ILE A 1 87 ? 4.005 -8.438 -5.692 1.00 97.62 87 ILE A CA 1
ATOM 679 C C . ILE A 1 87 ? 4.519 -8.250 -7.125 1.00 97.62 87 ILE A C 1
ATOM 681 O O . ILE A 1 87 ? 5.653 -8.616 -7.430 1.00 97.62 87 ILE A O 1
ATOM 685 N N . SER A 1 88 ? 3.714 -7.635 -7.992 1.00 95.12 88 SER A N 1
ATOM 686 C CA . SER A 1 88 ? 4.089 -7.354 -9.381 1.00 95.12 88 SER A CA 1
ATOM 687 C C . SER A 1 88 ? 5.275 -6.392 -9.454 1.00 95.12 88 SER A C 1
ATOM 689 O O . SER A 1 88 ? 6.205 -6.638 -10.215 1.00 95.12 88 SER A O 1
ATOM 691 N N . ALA A 1 89 ? 5.290 -5.348 -8.619 1.00 93.94 89 ALA A N 1
ATOM 692 C CA . ALA A 1 89 ? 6.405 -4.409 -8.517 1.00 93.94 89 ALA A CA 1
ATOM 693 C C . ALA A 1 89 ? 7.698 -5.104 -8.067 1.00 93.94 89 ALA A C 1
ATOM 695 O O . ALA A 1 89 ? 8.748 -4.889 -8.666 1.00 93.94 89 ALA A O 1
ATOM 696 N N . PHE A 1 90 ? 7.622 -5.987 -7.064 1.00 97.00 90 PHE A N 1
ATOM 697 C CA . PHE A 1 90 ? 8.770 -6.785 -6.634 1.00 97.00 90 PHE A CA 1
ATOM 698 C C . PHE A 1 90 ? 9.326 -7.638 -7.781 1.00 97.00 90 PHE A C 1
ATOM 700 O O . PHE A 1 90 ? 10.523 -7.587 -8.059 1.00 97.00 90 PHE A O 1
ATOM 707 N N . ILE A 1 91 ? 8.460 -8.386 -8.473 1.00 96.00 91 ILE A N 1
ATOM 708 C CA . ILE A 1 91 ? 8.867 -9.237 -9.599 1.00 96.00 91 ILE A CA 1
ATOM 709 C C . ILE A 1 91 ? 9.479 -8.392 -10.722 1.00 96.00 91 ILE A C 1
ATOM 711 O O . ILE A 1 91 ? 10.521 -8.769 -11.257 1.00 96.00 91 ILE A O 1
ATOM 715 N N . ALA A 1 92 ? 8.871 -7.250 -11.059 1.00 93.56 92 ALA A N 1
ATOM 716 C CA . ALA A 1 92 ? 9.353 -6.354 -12.107 1.00 93.56 92 ALA A CA 1
ATOM 717 C C . ALA A 1 92 ? 10.755 -5.814 -11.792 1.00 93.56 92 ALA A C 1
ATOM 719 O O . ALA A 1 92 ? 11.663 -5.984 -12.603 1.00 93.56 92 ALA A O 1
ATOM 720 N N . HIS A 1 93 ? 10.966 -5.257 -10.595 1.00 93.88 93 HIS A N 1
ATOM 721 C CA . HIS A 1 93 ? 12.275 -4.735 -10.198 1.00 93.88 93 HIS A CA 1
ATOM 722 C C . HIS A 1 93 ? 13.335 -5.830 -10.099 1.00 93.88 93 HIS A C 1
ATOM 724 O O . HIS A 1 93 ? 14.436 -5.650 -10.601 1.00 93.88 93 HIS A O 1
ATOM 730 N N . VAL A 1 94 ? 13.013 -7.002 -9.543 1.00 96.19 94 VAL A N 1
ATOM 731 C CA . VAL A 1 94 ? 13.976 -8.116 -9.513 1.00 96.19 94 VAL A CA 1
ATOM 732 C C . VAL A 1 94 ? 14.344 -8.586 -10.922 1.00 96.19 94 VAL A C 1
ATOM 734 O O . VAL A 1 94 ? 15.493 -8.953 -11.156 1.00 96.19 94 VAL A O 1
ATOM 737 N N . SER A 1 95 ? 13.395 -8.566 -11.860 1.00 94.62 95 SER A N 1
ATOM 738 C CA . SER A 1 95 ? 13.628 -9.020 -13.236 1.00 94.62 95 SER A CA 1
ATOM 739 C C . SER A 1 95 ? 14.448 -8.029 -14.066 1.00 94.62 95 SER A C 1
ATOM 741 O O . SER A 1 95 ? 15.225 -8.460 -14.914 1.00 94.62 95 SER A O 1
ATOM 743 N N . VAL A 1 96 ? 14.266 -6.723 -13.843 1.00 93.38 96 VAL A N 1
ATOM 744 C CA . VAL A 1 96 ? 14.911 -5.653 -14.626 1.00 93.38 96 VAL A CA 1
ATOM 745 C C . VAL A 1 96 ? 16.200 -5.158 -13.963 1.00 93.38 96 VAL A C 1
ATOM 747 O O . VAL A 1 96 ? 17.231 -5.064 -14.623 1.00 93.38 96 VAL A O 1
ATOM 750 N N . ASP A 1 97 ? 16.152 -4.887 -12.658 1.00 91.38 97 ASP A N 1
ATOM 751 C CA . ASP A 1 97 ? 17.226 -4.245 -11.885 1.00 91.38 97 ASP A CA 1
ATOM 752 C C . ASP A 1 97 ? 18.026 -5.234 -11.021 1.00 91.38 97 ASP A C 1
ATOM 754 O O . ASP A 1 97 ? 19.082 -4.897 -10.482 1.00 91.38 97 ASP A O 1
ATOM 758 N N . GLY A 1 98 ? 17.522 -6.461 -10.857 1.00 92.62 98 GLY A N 1
ATOM 759 C CA . GLY A 1 98 ? 18.022 -7.405 -9.864 1.00 92.62 98 GLY A CA 1
ATOM 760 C C . GLY A 1 98 ? 17.511 -7.104 -8.451 1.00 92.62 98 GLY A C 1
ATOM 761 O O . GLY A 1 98 ? 16.650 -6.255 -8.215 1.00 92.62 98 GLY A O 1
ATOM 762 N N . PHE A 1 99 ? 18.020 -7.841 -7.462 1.00 94.50 99 PHE A N 1
ATOM 763 C CA . PHE A 1 99 ? 17.619 -7.631 -6.071 1.00 94.50 99 PHE A CA 1
ATOM 764 C C . PHE A 1 99 ? 18.273 -6.360 -5.504 1.00 94.50 99 PHE A C 1
ATOM 766 O O . PHE A 1 99 ? 19.453 -6.364 -5.155 1.00 94.50 99 PHE A O 1
ATOM 773 N N . GLY A 1 100 ? 17.493 -5.280 -5.409 1.00 94.44 100 GLY A N 1
ATOM 774 C CA . GLY A 1 100 ? 17.953 -3.958 -4.975 1.00 94.44 100 GLY A CA 1
ATOM 775 C C . GLY A 1 100 ? 16.947 -3.202 -4.100 1.00 94.44 100 GLY A C 1
ATOM 776 O O . GLY A 1 100 ? 16.001 -3.782 -3.561 1.00 94.44 100 GLY A O 1
ATOM 777 N N . SER A 1 101 ? 17.157 -1.890 -3.953 1.00 94.62 101 SER A N 1
ATOM 778 C CA . SER A 1 101 ? 16.344 -1.013 -3.095 1.00 94.62 101 SER A CA 1
ATOM 779 C C . SER A 1 101 ? 14.859 -1.042 -3.447 1.00 94.62 101 SER A C 1
ATOM 781 O O . SER A 1 101 ? 14.034 -1.178 -2.549 1.00 94.62 101 SER A O 1
ATOM 783 N N . GLU A 1 102 ? 14.521 -0.988 -4.735 1.00 92.50 102 GLU A N 1
ATOM 784 C CA . GLU A 1 102 ? 13.129 -0.952 -5.203 1.00 92.50 102 GLU A CA 1
ATOM 785 C C . GLU A 1 102 ? 12.382 -2.262 -4.906 1.00 92.50 102 GLU A C 1
ATOM 787 O O . GLU A 1 102 ? 11.234 -2.263 -4.456 1.00 92.50 102 GLU A O 1
ATOM 792 N N . ALA A 1 103 ? 13.064 -3.402 -5.058 1.00 94.94 103 ALA A N 1
ATOM 793 C CA . ALA A 1 103 ? 12.520 -4.705 -4.691 1.00 94.94 103 ALA A CA 1
ATOM 794 C C . ALA A 1 103 ? 12.270 -4.800 -3.172 1.00 94.94 103 ALA A C 1
ATOM 796 O O . ALA A 1 103 ? 11.207 -5.243 -2.730 1.00 94.94 103 ALA A O 1
ATOM 797 N N . ILE A 1 104 ? 13.219 -4.332 -2.3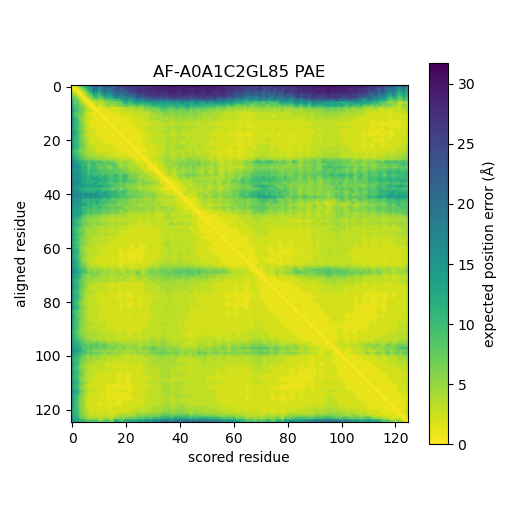55 1.00 96.69 104 ILE A N 1
ATOM 798 C CA . ILE A 1 104 ? 13.066 -4.288 -0.892 1.00 96.69 104 ILE A CA 1
ATOM 799 C C . ILE A 1 104 ? 11.917 -3.353 -0.499 1.00 96.69 104 ILE A C 1
ATOM 801 O O . ILE A 1 104 ? 11.113 -3.694 0.372 1.00 96.69 104 ILE A O 1
ATOM 805 N N . GLN A 1 105 ? 11.799 -2.203 -1.160 1.00 95.31 105 GLN A N 1
ATOM 806 C CA . 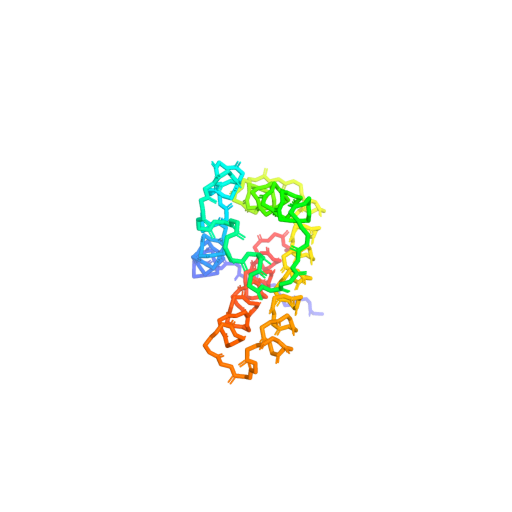GLN A 1 105 ? 10.715 -1.256 -0.943 1.00 95.31 105 GLN A CA 1
ATOM 807 C C . GLN A 1 105 ? 9.353 -1.914 -1.197 1.00 95.31 105 GLN A C 1
ATOM 809 O O . GLN A 1 105 ? 8.480 -1.834 -0.333 1.00 95.31 105 GLN A O 1
ATOM 814 N N . ALA A 1 106 ? 9.183 -2.639 -2.306 1.00 96.06 106 ALA A N 1
ATOM 815 C CA . ALA A 1 106 ? 7.945 -3.365 -2.594 1.00 96.06 106 ALA A CA 1
ATOM 816 C C . ALA A 1 106 ? 7.563 -4.355 -1.473 1.00 96.06 106 ALA A C 1
ATOM 818 O O . ALA A 1 106 ? 6.404 -4.395 -1.052 1.00 96.06 106 ALA A O 1
ATOM 819 N N . ILE A 1 107 ? 8.537 -5.088 -0.915 1.00 97.31 107 ILE A N 1
ATOM 820 C CA . ILE A 1 107 ? 8.315 -5.998 0.225 1.00 97.31 107 ILE A CA 1
ATOM 821 C C . ILE A 1 107 ? 7.885 -5.229 1.482 1.00 97.31 107 ILE A C 1
ATOM 823 O O . ILE A 1 107 ? 6.959 -5.651 2.180 1.00 97.31 107 ILE A O 1
ATOM 827 N N . ILE A 1 108 ? 8.531 -4.098 1.781 1.00 97.81 108 ILE A N 1
ATOM 828 C CA . ILE A 1 108 ? 8.192 -3.263 2.943 1.00 97.81 108 ILE A CA 1
ATOM 829 C C . ILE A 1 108 ? 6.751 -2.751 2.827 1.00 97.81 108 ILE A C 1
ATOM 831 O O . ILE A 1 108 ? 5.967 -2.907 3.766 1.00 97.81 108 ILE A O 1
ATOM 835 N N . PHE A 1 109 ? 6.376 -2.194 1.672 1.00 97.19 109 PHE A N 1
ATOM 836 C CA . PHE A 1 109 ? 5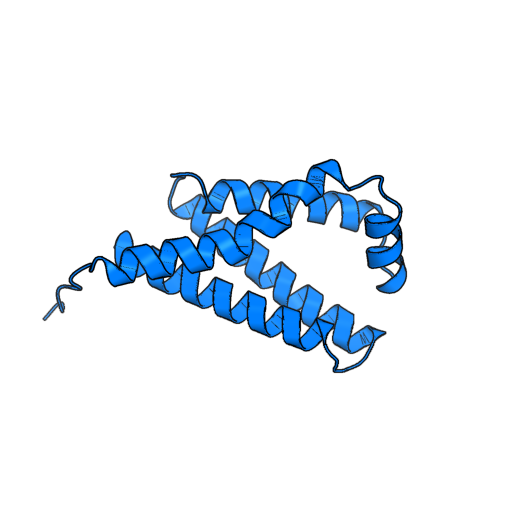.012 -1.722 1.420 1.00 97.19 109 PHE A CA 1
ATOM 837 C C . PHE A 1 109 ? 3.992 -2.866 1.495 1.00 97.19 109 PHE A C 1
ATOM 839 O O . PHE A 1 109 ? 2.933 -2.701 2.101 1.00 97.19 109 PHE A O 1
ATOM 846 N N . PHE A 1 110 ? 4.328 -4.055 0.992 1.00 98.06 110 PHE A N 1
ATOM 847 C CA . PHE A 1 110 ? 3.480 -5.236 1.143 1.00 98.06 110 PHE A CA 1
ATOM 848 C C . PHE A 1 110 ? 3.281 -5.635 2.618 1.00 98.06 110 PHE A C 1
ATOM 850 O O . PHE A 1 110 ? 2.156 -5.894 3.048 1.00 98.06 110 PHE A O 1
ATOM 857 N N . GLY A 1 111 ? 4.340 -5.609 3.433 1.00 98.06 111 GLY A N 1
ATOM 858 C CA . GLY A 1 111 ? 4.253 -5.875 4.874 1.00 98.06 111 GLY A CA 1
ATOM 859 C C . GLY A 1 111 ? 3.405 -4.845 5.634 1.00 98.06 111 GLY A C 1
ATOM 860 O O . GLY A 1 111 ? 2.615 -5.202 6.517 1.00 98.06 111 GLY A O 1
ATOM 861 N N . ILE A 1 112 ? 3.512 -3.565 5.268 1.00 98.19 112 ILE A N 1
ATOM 862 C CA . ILE A 1 112 ? 2.684 -2.488 5.832 1.00 98.19 112 ILE A CA 1
ATOM 863 C C . ILE A 1 112 ? 1.214 -2.676 5.430 1.00 98.19 112 ILE A C 1
ATOM 865 O O . ILE A 1 112 ? 0.335 -2.554 6.285 1.00 98.19 112 ILE A O 1
ATOM 869 N N . LEU A 1 113 ? 0.939 -3.026 4.169 1.00 98.06 113 LEU A N 1
ATOM 870 C CA . LEU A 1 113 ? -0.409 -3.329 3.680 1.00 98.06 113 LEU A CA 1
ATOM 871 C C . LEU A 1 113 ? -1.028 -4.498 4.454 1.00 98.06 113 LEU A C 1
ATOM 873 O O . LEU A 1 113 ? -2.161 -4.398 4.925 1.00 98.06 113 LEU A O 1
ATOM 877 N N . PHE A 1 114 ? -0.268 -5.576 4.648 1.00 97.50 114 PHE A N 1
ATOM 878 C CA . PHE A 1 114 ? -0.720 -6.740 5.407 1.00 97.50 114 PHE A CA 1
ATOM 879 C C . PHE A 1 114 ? -1.001 -6.391 6.875 1.00 97.50 114 PHE A C 1
ATOM 881 O O . PHE A 1 114 ? -2.004 -6.818 7.451 1.00 97.50 114 PHE A O 1
ATOM 888 N N . THR A 1 115 ? -0.166 -5.536 7.473 1.00 97.38 115 THR A N 1
ATOM 889 C CA . THR A 1 115 ? -0.405 -5.003 8.821 1.00 97.38 115 THR A CA 1
ATOM 890 C C . THR A 1 115 ? -1.694 -4.180 8.865 1.00 97.38 115 THR A C 1
ATOM 892 O O . THR A 1 115 ? -2.527 -4.405 9.745 1.00 97.38 115 THR A O 1
ATOM 895 N N . SER A 1 116 ? -1.904 -3.280 7.901 1.00 97.19 116 SER A N 1
ATOM 896 C CA . SER A 1 116 ? -3.147 -2.509 7.779 1.00 97.19 116 SER A CA 1
ATOM 897 C C . SER A 1 116 ? -4.367 -3.434 7.686 1.00 97.19 116 SER A C 1
ATOM 899 O O . SER A 1 116 ? -5.315 -3.252 8.448 1.00 97.19 116 SER A O 1
ATOM 901 N N . TYR A 1 117 ? -4.310 -4.485 6.863 1.00 96.88 117 TYR A N 1
ATOM 902 C CA . TYR A 1 117 ? -5.392 -5.461 6.689 1.00 96.88 117 TYR A CA 1
ATOM 903 C C . TYR A 1 117 ? -5.752 -6.213 7.982 1.00 96.88 117 TYR A C 1
ATOM 905 O O . TYR A 1 117 ? -6.930 -6.331 8.339 1.00 96.88 117 TYR A O 1
ATOM 913 N N . ILE A 1 118 ? -4.745 -6.684 8.727 1.00 95.81 118 ILE A N 1
ATOM 914 C CA . ILE A 1 118 ? -4.958 -7.365 10.014 1.00 95.81 118 ILE A CA 1
ATOM 915 C C . ILE A 1 118 ? -5.648 -6.426 11.006 1.00 95.81 118 ILE A C 1
ATOM 917 O O . ILE A 1 118 ? -6.564 -6.831 11.726 1.00 95.81 118 ILE A O 1
ATOM 921 N N . TYR A 1 119 ? -5.188 -5.177 11.090 1.00 95.19 119 TYR A N 1
ATOM 922 C CA . TYR A 1 119 ? -5.741 -4.210 12.033 1.00 95.19 119 TYR A CA 1
ATOM 923 C C . TYR A 1 119 ? -7.106 -3.669 11.591 1.00 95.19 119 TYR A C 1
ATOM 925 O O . TYR A 1 119 ? -7.933 -3.385 12.454 1.00 95.19 119 TYR A O 1
ATOM 933 N N . TYR A 1 120 ? -7.378 -3.613 10.287 1.00 94.50 120 TYR A N 1
ATOM 934 C CA . TYR A 1 120 ? -8.699 -3.336 9.728 1.00 94.50 120 TYR A CA 1
ATOM 935 C C . TYR A 1 120 ? -9.734 -4.356 10.218 1.00 94.50 120 TYR A C 1
ATOM 937 O O . TYR A 1 120 ? -10.760 -3.962 10.774 1.00 94.50 120 TYR A O 1
ATOM 945 N N . HIS A 1 121 ? -9.431 -5.652 10.108 1.00 92.12 121 HIS A N 1
ATOM 946 C CA . HIS A 1 121 ? -10.304 -6.723 10.601 1.00 92.12 121 HIS A CA 1
ATOM 947 C C . HIS A 1 121 ? -10.455 -6.677 12.124 1.00 92.12 121 HIS A C 1
ATOM 949 O O . HIS A 1 121 ? -11.558 -6.760 12.642 1.00 92.12 121 HIS A O 1
ATOM 955 N N . LYS A 1 122 ? -9.375 -6.402 12.869 1.00 90.94 122 LYS A N 1
ATOM 956 C CA . LYS A 1 122 ? -9.451 -6.242 14.335 1.00 90.94 122 LYS A CA 1
ATOM 957 C C . LYS A 1 122 ? -10.341 -5.087 14.815 1.00 90.94 122 LYS A C 1
ATOM 959 O O . LYS A 1 122 ? -10.638 -5.061 16.001 1.00 90.94 122 LYS A O 1
ATOM 964 N N . ILE A 1 123 ? -10.652 -4.092 13.983 1.00 90.88 123 ILE A N 1
ATOM 965 C CA . ILE A 1 123 ? -11.478 -2.932 14.374 1.00 90.88 123 ILE A CA 1
ATOM 966 C C . ILE A 1 123 ? -12.936 -3.101 13.932 1.00 90.88 123 ILE A C 1
ATOM 968 O O . ILE A 1 123 ? -13.806 -2.459 14.519 1.00 90.88 123 ILE A O 1
ATOM 972 N N . ASN A 1 124 ? -13.188 -3.914 12.903 1.00 83.94 124 ASN A N 1
ATOM 973 C CA . ASN A 1 124 ? -14.495 -4.030 12.249 1.00 83.94 124 ASN A CA 1
ATOM 974 C C . AS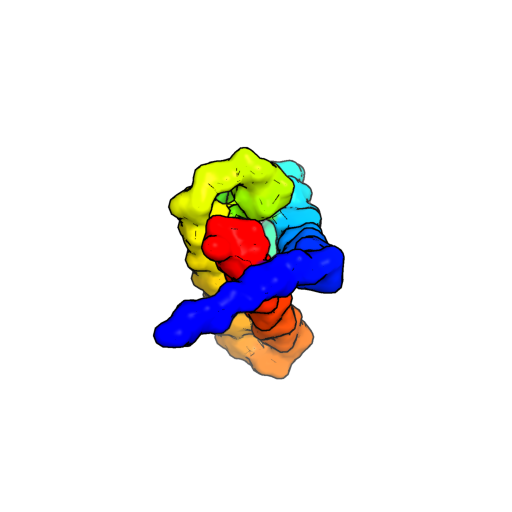N A 1 124 ? -15.155 -5.412 12.397 1.00 83.94 124 ASN A C 1
ATOM 976 O O . ASN A 1 124 ? -16.304 -5.549 11.980 1.00 83.94 124 ASN A O 1
ATOM 980 N N . ASP A 1 125 ? -14.452 -6.394 12.965 1.00 72.31 125 ASP A N 1
ATOM 981 C CA . ASP A 1 125 ? -14.991 -7.686 13.410 1.00 72.31 125 ASP A CA 1
ATOM 982 C C . ASP A 1 125 ? -15.166 -7.694 14.935 1.00 72.31 125 ASP A C 1
ATOM 984 O O . ASP A 1 125 ? -16.183 -8.255 15.400 1.00 72.31 125 ASP A O 1
#

Sequence (125 aa):
MTTDKKVTKATKVIYWITTCLIALPQLPGAFMINTDIAKQGTAHLGLPHWLMVEASIGNTIGALILLIPMWKWLKDWAYVAFGITFISAFIAHVSVDGFGSEAIQAIIFFGILFTSYIYYHKIND

Foldseek 3Di:
DPDPLDDDPVLVVLLVVLLCVQQVVLQCLQVCLPPPVLVVVCVLLVHDSVVSNVSSVLSNVLSCCSNDPDDPVSVVVSLVVLLVVLVVQLVSCCVRVNPDDSNVVSVVNNVSSVSSVVSVVSVVD

Mean predicted aligned error: 4.73 Å

Secondary structure (DSSP, 8-state):
--------HHHHHHHHHHHHHHHGGGTTHHHHTTSHHHHHHHHHTT--HHHHHHHHHHHHHHHHHHHS---HHHHHHHHHHHHHHHHHHHHHHHHHT-SSHHHHHHHHHHHHHHHHHHHHHHHH-

pLDDT: mean 90.65, std 9.94, range [40.91, 98.19]

Nearest PDB structures (foldseek):
  9h9e-assembly1_C  TM=7.186E-01  e=8.238E-02  Homo sapiens
  8y7f-assembly1_A-2  TM=4.465E-01  e=4.621E+00  Marinitoga sp. 1155

Radius of gyration: 16.13 Å; Cα contacts (8 Å, |Δi|>4): 115; chains: 1; bounding box: 36×34×46 Å